Protein AF-A0A3D5CKN3-F1 (afdb_monomer)

Structure (mmCIF, N/CA/C/O backbone):
data_AF-A0A3D5CKN3-F1
#
_entry.id   AF-A0A3D5CKN3-F1
#
loop_
_atom_site.group_PDB
_atom_site.id
_atom_site.type_symbol
_atom_site.label_atom_id
_atom_site.label_alt_id
_atom_site.label_comp_id
_atom_site.label_asym_id
_atom_site.label_entity_id
_atom_site.label_seq_id
_atom_site.pdbx_PDB_ins_code
_atom_site.Cartn_x
_atom_si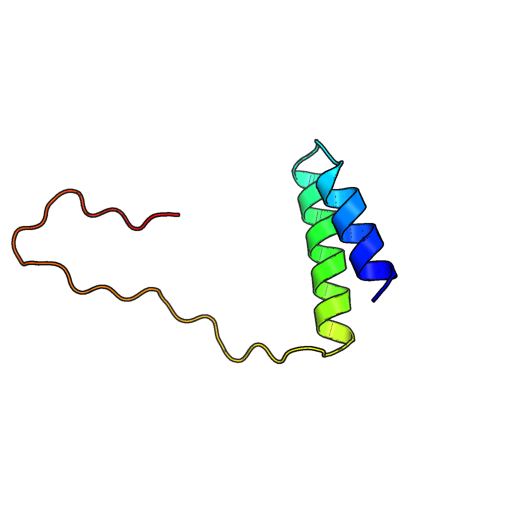te.Cartn_y
_atom_site.Cartn_z
_atom_site.occupancy
_atom_site.B_iso_or_equiv
_atom_site.auth_seq_id
_atom_site.auth_comp_id
_atom_site.auth_asym_id
_atom_site.auth_atom_id
_atom_site.pdbx_PDB_model_num
ATOM 1 N N . ASN A 1 1 ? -18.073 0.886 4.682 1.00 79.69 1 ASN A N 1
ATOM 2 C CA . ASN A 1 1 ? -18.234 0.062 5.897 1.00 79.69 1 ASN A CA 1
ATOM 3 C C . ASN A 1 1 ? -17.691 0.931 7.023 1.00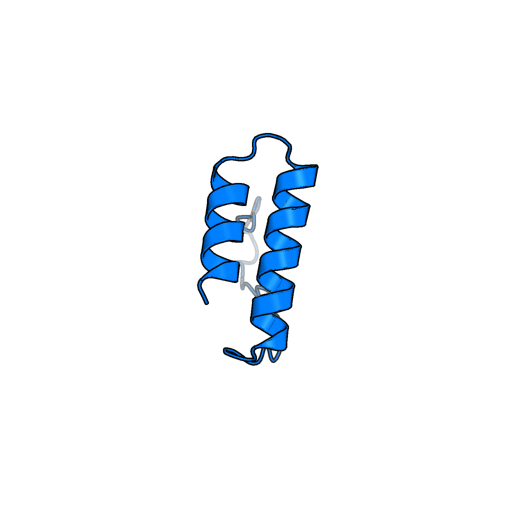 79.69 1 ASN A C 1
ATOM 5 O O . ASN A 1 1 ? -16.505 1.224 6.961 1.00 79.69 1 ASN A O 1
ATOM 9 N N . PRO A 1 2 ? -18.520 1.370 7.991 1.00 88.56 2 PRO A N 1
ATOM 10 C CA . PRO A 1 2 ? -18.098 2.316 9.029 1.00 88.56 2 PRO A CA 1
ATOM 11 C C . PRO A 1 2 ? -16.843 1.887 9.804 1.00 88.56 2 PRO A C 1
ATOM 13 O O . PRO A 1 2 ? -15.997 2.724 10.094 1.00 88.56 2 PRO A O 1
ATOM 16 N N . ALA A 1 3 ? -16.666 0.585 10.058 1.00 88.19 3 ALA A N 1
ATOM 17 C CA . ALA A 1 3 ? -15.487 0.063 10.752 1.00 88.19 3 ALA A CA 1
ATOM 18 C C . ALA A 1 3 ? -14.197 0.226 9.926 1.00 88.19 3 ALA A C 1
ATOM 20 O O . ALA A 1 3 ? -13.128 0.498 10.467 1.00 88.19 3 ALA A O 1
ATOM 21 N N . VAL A 1 4 ? -14.296 0.105 8.599 1.00 87.75 4 VAL A N 1
ATOM 22 C CA . VAL A 1 4 ? -13.178 0.375 7.684 1.00 87.75 4 VAL A CA 1
ATOM 23 C C . VAL A 1 4 ? -12.834 1.863 7.685 1.00 87.75 4 VAL A C 1
ATOM 25 O O . VAL A 1 4 ? -11.659 2.221 7.740 1.00 87.75 4 VAL A O 1
ATOM 28 N N . ASP A 1 5 ? -13.848 2.728 7.659 1.00 91.00 5 ASP A N 1
ATOM 29 C CA . ASP A 1 5 ? -13.660 4.180 7.636 1.00 91.00 5 ASP A CA 1
ATOM 30 C C . ASP A 1 5 ? -12.960 4.670 8.920 1.00 91.00 5 ASP A C 1
ATOM 32 O O . ASP A 1 5 ? -12.016 5.458 8.850 1.00 91.00 5 ASP A O 1
ATOM 36 N N . GLU A 1 6 ? -13.339 4.136 10.087 1.00 92.94 6 GLU A N 1
ATOM 37 C CA . GLU A 1 6 ? -12.686 4.420 11.374 1.00 92.94 6 GLU A CA 1
ATOM 38 C C . GLU A 1 6 ? -11.205 4.011 11.392 1.00 92.94 6 GLU A C 1
ATOM 40 O O . GLU A 1 6 ? -10.351 4.787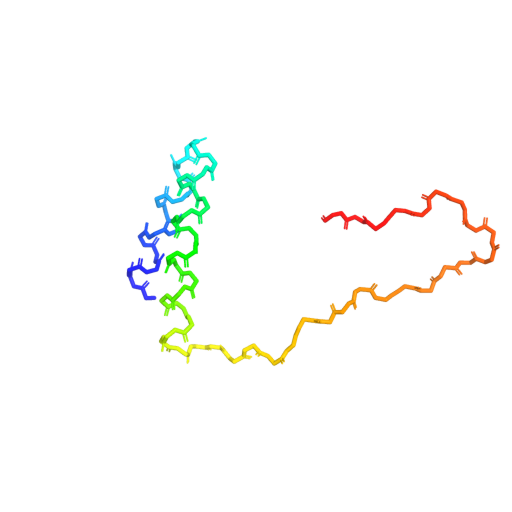 11.830 1.00 92.94 6 GLU A O 1
ATOM 45 N N . LEU A 1 7 ? -10.875 2.825 10.867 1.00 91.56 7 LEU A N 1
ATOM 46 C CA . LEU A 1 7 ? -9.494 2.336 10.795 1.00 91.56 7 LEU A CA 1
ATOM 47 C C . LEU A 1 7 ? -8.625 3.184 9.859 1.00 91.56 7 LEU A C 1
ATOM 49 O O . LEU A 1 7 ? -7.469 3.468 10.181 1.00 91.56 7 LEU A O 1
ATOM 53 N N . LEU A 1 8 ? -9.172 3.628 8.724 1.00 92.06 8 LEU A N 1
ATOM 54 C CA . LEU A 1 8 ? -8.461 4.497 7.783 1.00 92.06 8 LEU A CA 1
ATOM 55 C C . LEU A 1 8 ? -8.213 5.896 8.368 1.00 92.06 8 LEU A C 1
ATOM 57 O O . LEU A 1 8 ? -7.128 6.450 8.182 1.00 92.06 8 LEU A O 1
ATOM 61 N N . ILE A 1 9 ? -9.175 6.452 9.111 1.00 94.69 9 ILE A N 1
ATOM 62 C CA . ILE A 1 9 ? -9.013 7.734 9.818 1.00 94.69 9 ILE A CA 1
ATOM 63 C C . ILE A 1 9 ? -7.948 7.620 10.917 1.00 94.69 9 ILE A C 1
ATOM 65 O O . ILE A 1 9 ? -7.087 8.499 11.035 1.00 94.69 9 ILE A O 1
ATOM 69 N N . ALA A 1 10 ? -7.971 6.530 11.690 1.00 90.88 10 ALA A N 1
ATOM 70 C CA . ALA A 1 10 ? -6.973 6.265 12.722 1.00 90.88 10 ALA A CA 1
ATOM 71 C C . ALA A 1 10 ? -5.565 6.134 12.119 1.00 90.88 10 ALA A C 1
ATOM 73 O O . ALA A 1 10 ? -4.633 6.775 12.598 1.00 90.88 10 ALA A O 1
ATOM 74 N N . ALA A 1 11 ? -5.418 5.393 11.015 1.00 92.25 11 ALA A N 1
ATOM 75 C CA . ALA A 1 11 ? 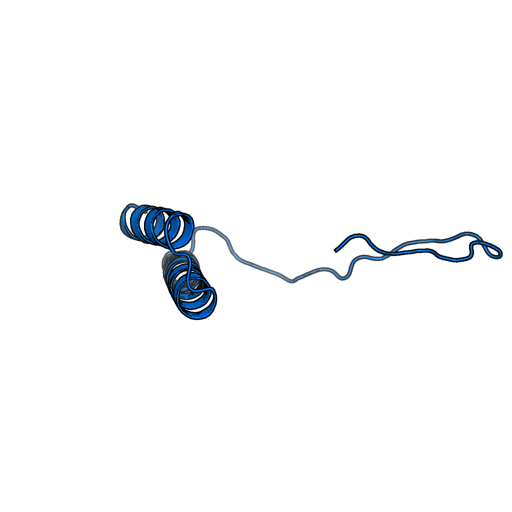-4.146 5.259 10.303 1.00 92.25 11 ALA A CA 1
ATOM 76 C C . ALA A 1 11 ? -3.641 6.596 9.731 1.00 92.25 11 ALA A C 1
ATOM 78 O O . ALA A 1 11 ? -2.436 6.839 9.704 1.00 92.25 11 ALA A O 1
ATOM 79 N N . GLY A 1 12 ? -4.546 7.477 9.289 1.00 90.94 12 GLY A N 1
ATOM 80 C CA . GLY A 1 12 ? -4.201 8.816 8.799 1.00 90.94 12 GLY A CA 1
ATOM 81 C C . GLY A 1 12 ? -3.689 9.770 9.884 1.00 90.94 12 GLY A C 1
ATOM 82 O O . GLY A 1 12 ? -3.034 10.758 9.557 1.00 90.94 12 GLY A O 1
ATOM 83 N N . SER A 1 13 ? -3.963 9.466 11.155 1.00 92.62 13 SER A N 1
ATOM 84 C 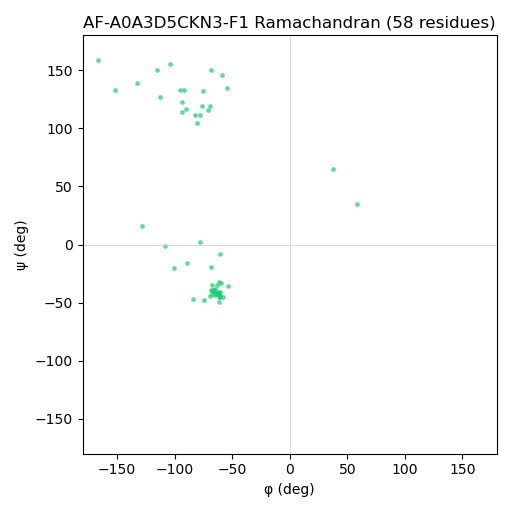CA . SER A 1 13 ? -3.567 10.279 12.315 1.00 92.62 13 SER A CA 1
ATOM 85 C C . SER A 1 13 ? -2.447 9.646 13.154 1.00 92.62 13 SER A C 1
ATOM 87 O O . SER A 1 13 ? -2.025 10.236 14.146 1.00 92.62 13 SER A O 1
ATOM 89 N N . GLU A 1 14 ? -1.973 8.455 12.779 1.00 92.25 14 GLU A N 1
ATOM 90 C CA . GLU A 1 14 ? -0.920 7.720 13.483 1.00 92.25 14 GLU A CA 1
ATOM 91 C C . GLU A 1 14 ? 0.465 8.056 12.905 1.00 92.25 14 GLU A C 1
ATOM 93 O O . GLU A 1 14 ? 0.673 8.057 11.689 1.00 92.25 14 GLU A O 1
ATOM 98 N N . PHE A 1 15 ? 1.419 8.335 13.795 1.00 91.62 15 PHE A N 1
ATOM 99 C CA . PHE A 1 15 ? 2.794 8.721 13.452 1.00 91.62 15 PHE A CA 1
ATOM 100 C C . PHE A 1 15 ? 3.778 7.554 13.574 1.00 91.62 15 PHE A C 1
ATOM 102 O O . PHE A 1 15 ? 4.863 7.597 12.994 1.00 91.62 15 PHE A O 1
ATOM 109 N N . ASP A 1 16 ? 3.417 6.517 14.328 1.00 94.38 16 ASP A N 1
ATOM 110 C CA . ASP A 1 16 ? 4.160 5.265 14.393 1.00 94.38 16 ASP A CA 1
ATOM 111 C C . ASP A 1 16 ? 3.862 4.418 13.144 1.00 94.38 16 ASP A C 1
ATOM 113 O O . ASP A 1 16 ? 2.758 3.903 12.959 1.00 94.38 16 ASP A O 1
ATOM 117 N N . GLU A 1 17 ? 4.864 4.253 12.278 1.00 92.00 17 GLU A N 1
ATOM 118 C CA . GLU A 1 17 ? 4.740 3.497 11.025 1.00 92.00 17 GLU A CA 1
ATOM 119 C C . GLU A 1 17 ? 4.333 2.027 11.234 1.00 92.00 17 GLU A C 1
ATOM 121 O O . GLU A 1 17 ? 3.592 1.471 10.417 1.00 92.00 17 GLU A O 1
ATOM 126 N N . ALA A 1 18 ? 4.754 1.388 12.332 1.00 94.50 18 ALA A N 1
ATOM 127 C CA . ALA A 1 18 ? 4.372 0.005 12.612 1.00 94.50 18 ALA A CA 1
ATOM 128 C C . ALA A 1 18 ? 2.880 -0.086 12.957 1.00 94.50 18 ALA A C 1
ATOM 130 O O . ALA A 1 18 ? 2.162 -0.924 12.405 1.00 94.50 18 ALA A O 1
ATOM 131 N N . LYS A 1 19 ? 2.390 0.827 13.802 1.00 91.31 19 LYS A N 1
ATOM 132 C CA . LYS A 1 19 ? 0.966 0.893 14.168 1.00 91.31 19 LYS A CA 1
ATOM 133 C C . LYS A 1 19 ? 0.088 1.303 12.998 1.00 91.31 19 LYS A C 1
ATOM 135 O O . LYS A 1 19 ? -0.974 0.724 12.789 1.00 91.31 19 LYS A O 1
ATOM 140 N N . LYS A 1 20 ? 0.542 2.259 12.193 1.00 92.62 20 LYS A N 1
ATOM 141 C CA . LYS A 1 20 ? -0.135 2.661 10.961 1.00 92.62 20 LYS A CA 1
ATOM 142 C C . LYS A 1 20 ? -0.291 1.483 10.003 1.00 92.62 20 LYS A C 1
ATOM 144 O O . LYS A 1 20 ? -1.379 1.263 9.477 1.00 92.62 20 LYS A O 1
ATOM 149 N N . THR A 1 21 ? 0.768 0.695 9.820 1.00 93.50 21 THR A N 1
ATOM 150 C CA . THR A 1 21 ? 0.731 -0.519 8.993 1.00 93.50 21 THR A CA 1
ATOM 151 C C . THR A 1 21 ? -0.274 -1.534 9.540 1.00 93.50 21 THR A C 1
ATOM 153 O O . THR A 1 21 ? -1.074 -2.077 8.782 1.00 93.50 21 THR A O 1
ATOM 156 N N . GLU A 1 22 ? -0.295 -1.747 10.858 1.00 94.38 22 GLU A N 1
ATOM 157 C CA . GLU A 1 22 ? -1.252 -2.647 11.510 1.00 94.38 22 GLU A CA 1
ATOM 158 C C . GLU A 1 22 ? -2.711 -2.212 11.282 1.00 94.38 22 GLU A C 1
ATOM 160 O O . GLU A 1 22 ? -3.560 -3.036 10.938 1.00 94.38 22 GLU A O 1
ATOM 165 N N . LEU A 1 23 ? -3.007 -0.916 11.426 1.00 93.50 23 LEU A N 1
ATOM 166 C CA . LEU A 1 23 ? -4.344 -0.357 11.192 1.00 93.50 23 LEU A CA 1
ATOM 167 C C . LEU A 1 23 ? -4.792 -0.534 9.734 1.00 93.50 23 LEU A C 1
ATOM 169 O O . LEU A 1 23 ? -5.941 -0.899 9.480 1.00 93.50 23 LEU A O 1
ATOM 173 N N . LEU A 1 24 ? -3.881 -0.334 8.778 1.00 93.38 24 LEU A N 1
ATOM 174 C CA . LEU A 1 24 ? -4.158 -0.536 7.354 1.00 93.38 24 LEU A CA 1
ATOM 175 C C . LEU A 1 24 ? -4.405 -2.010 7.012 1.00 93.38 24 LEU A C 1
ATOM 177 O O . LEU A 1 24 ? -5.309 -2.301 6.230 1.00 93.38 24 LEU A O 1
ATOM 181 N N . HIS A 1 25 ? -3.655 -2.939 7.608 1.00 93.31 25 HIS A N 1
ATOM 182 C CA . HIS A 1 25 ? -3.882 -4.374 7.412 1.00 93.31 25 HIS A CA 1
ATOM 183 C C . HIS A 1 25 ? -5.250 -4.812 7.944 1.00 93.31 25 HIS A C 1
ATOM 185 O O . HIS A 1 25 ? -5.968 -5.520 7.244 1.00 93.31 25 HIS A O 1
ATOM 191 N N . LYS A 1 26 ? -5.664 -4.324 9.121 1.00 92.50 26 LYS A N 1
ATOM 192 C CA . LYS A 1 26 ? -7.008 -4.594 9.664 1.00 92.50 26 LYS A CA 1
ATOM 193 C C . LYS A 1 26 ? -8.113 -4.067 8.750 1.00 92.50 26 LYS A C 1
ATOM 195 O O . LYS A 1 26 ? -9.107 -4.746 8.521 1.00 92.50 26 LYS A O 1
ATOM 200 N N . ALA A 1 27 ? -7.932 -2.872 8.185 1.00 90.25 27 ALA A N 1
ATOM 201 C CA . ALA A 1 27 ? -8.884 -2.326 7.221 1.00 90.25 27 ALA A CA 1
ATOM 202 C C . ALA A 1 27 ? -8.974 -3.203 5.958 1.00 90.25 27 ALA A C 1
ATOM 204 O O . ALA A 1 27 ? -10.071 -3.457 5.465 1.00 90.25 27 ALA A O 1
ATOM 205 N N . GLN A 1 28 ? -7.837 -3.693 5.453 1.00 88.19 28 GLN A N 1
ATOM 206 C CA . GLN A 1 28 ? -7.784 -4.593 4.296 1.00 88.19 28 GLN A CA 1
ATOM 207 C C . GLN A 1 28 ? -8.439 -5.951 4.564 1.00 88.19 28 GLN A C 1
ATOM 209 O O . GLN A 1 28 ? -9.102 -6.474 3.671 1.00 88.19 28 GLN A O 1
ATOM 214 N N . GLU A 1 29 ? -8.283 -6.501 5.766 1.00 88.94 29 GLU A N 1
ATOM 215 C CA . GLU A 1 29 ? -8.910 -7.760 6.179 1.00 88.94 29 GLU A CA 1
ATOM 216 C C . GLU A 1 29 ? -10.437 -7.646 6.139 1.00 88.94 29 GLU A C 1
ATOM 218 O O . GLU A 1 29 ? -11.089 -8.418 5.441 1.00 88.94 29 GLU A O 1
ATOM 223 N N . ILE A 1 30 ? -11.003 -6.592 6.736 1.00 88.12 30 ILE A N 1
ATOM 224 C CA . ILE A 1 30 ? -12.453 -6.340 6.688 1.00 88.12 30 ILE A CA 1
ATOM 225 C C . ILE A 1 30 ? -12.931 -6.129 5.242 1.00 88.12 30 ILE A C 1
ATOM 227 O O . ILE A 1 30 ? -13.958 -6.667 4.834 1.00 88.12 30 ILE A O 1
ATOM 231 N N . MET A 1 31 ? -12.180 -5.377 4.427 1.00 85.12 31 MET A N 1
ATOM 232 C CA . MET A 1 31 ? -12.505 -5.197 3.003 1.00 85.12 31 MET A CA 1
ATOM 233 C C . MET A 1 31 ? -12.483 -6.517 2.215 1.00 85.12 31 MET A C 1
ATOM 235 O O . MET A 1 31 ? -13.217 -6.649 1.230 1.00 85.12 31 MET A O 1
ATOM 239 N N . HIS A 1 32 ? -11.617 -7.455 2.604 1.00 82.88 32 HIS A N 1
ATOM 240 C CA . HIS A 1 32 ? -11.502 -8.771 1.988 1.00 82.88 3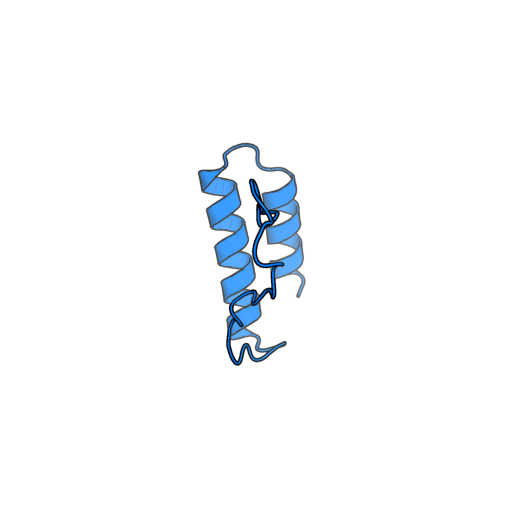2 HIS A CA 1
ATOM 241 C C . HIS A 1 32 ? -12.665 -9.682 2.392 1.00 82.88 32 HIS A C 1
ATOM 243 O O . HIS A 1 32 ? -13.287 -10.284 1.516 1.00 82.88 32 HIS A O 1
ATOM 249 N N . GLU A 1 33 ? -12.983 -9.744 3.686 1.00 83.69 33 GLU A N 1
ATOM 250 C CA . GLU A 1 33 ? -14.044 -10.590 4.243 1.00 83.69 33 GLU A CA 1
ATOM 251 C C . GLU A 1 33 ? -15.444 -10.166 3.781 1.00 83.69 33 GLU A C 1
ATOM 253 O O . GLU A 1 33 ? -16.246 -11.012 3.388 1.00 83.69 33 GLU A O 1
ATOM 258 N N . ASP A 1 34 ? -15.717 -8.860 3.725 1.00 78.00 34 ASP A N 1
ATOM 259 C CA . ASP A 1 34 ? -17.016 -8.324 3.286 1.00 78.00 34 ASP A CA 1
ATOM 260 C C . ASP A 1 34 ? -17.212 -8.335 1.758 1.00 78.00 34 ASP A C 1
ATOM 262 O O . ASP A 1 34 ? -18.231 -7.860 1.252 1.00 78.00 34 ASP A O 1
ATOM 266 N N . ALA A 1 35 ? -16.229 -8.848 1.013 1.00 63.00 35 ALA A N 1
ATOM 267 C CA . ALA A 1 35 ? -16.240 -9.065 -0.432 1.00 63.00 35 ALA A CA 1
ATOM 268 C C . ALA A 1 35 ? -16.948 -7.968 -1.261 1.00 63.00 35 ALA A C 1
ATOM 270 O O . ALA A 1 35 ? -17.922 -8.225 -1.969 1.00 63.00 35 ALA A O 1
ATOM 271 N N . TYR A 1 36 ? -16.400 -6.745 -1.262 1.00 63.94 36 TYR A N 1
ATOM 272 C CA . TYR A 1 36 ? -16.826 -5.680 -2.193 1.00 63.94 36 TYR A CA 1
ATOM 273 C C . TYR A 1 36 ? -16.043 -5.675 -3.529 1.00 63.94 36 TYR A C 1
ATOM 275 O O . TYR A 1 36 ? -16.478 -5.050 -4.499 1.00 63.94 36 TYR A O 1
ATOM 283 N N . ARG A 1 37 ? -14.891 -6.367 -3.616 1.00 66.06 37 ARG A N 1
ATOM 284 C CA . ARG A 1 37 ? -14.054 -6.532 -4.827 1.00 66.06 37 ARG A CA 1
ATOM 285 C C . ARG A 1 37 ? -13.276 -7.851 -4.788 1.00 66.06 37 ARG A C 1
ATOM 287 O O . ARG A 1 37 ? -12.604 -8.142 -3.807 1.00 66.06 37 ARG A O 1
ATOM 294 N N . ILE A 1 38 ? -13.295 -8.599 -5.891 1.00 69.62 38 ILE A N 1
ATOM 295 C CA . ILE A 1 38 ? -12.479 -9.809 -6.076 1.00 69.62 38 ILE A CA 1
ATOM 296 C C . ILE A 1 38 ? -11.143 -9.405 -6.712 1.00 69.62 38 ILE A C 1
ATOM 298 O O . ILE A 1 38 ? -11.112 -8.917 -7.843 1.00 69.62 38 ILE A O 1
ATOM 302 N N . PHE A 1 39 ? -10.034 -9.612 -6.000 1.00 68.81 39 PHE A N 1
ATOM 303 C CA . PHE A 1 39 ? -8.688 -9.414 -6.541 1.00 68.81 39 PHE A CA 1
ATOM 304 C C . PHE A 1 39 ? -8.266 -10.653 -7.338 1.00 68.81 39 PHE A C 1
ATOM 306 O O . PHE A 1 39 ? -8.062 -11.718 -6.767 1.00 68.81 39 PHE A O 1
ATOM 313 N N . LEU A 1 40 ? -8.155 -10.518 -8.663 1.00 74.00 40 LEU A N 1
ATOM 314 C CA . LEU A 1 40 ? -7.839 -11.643 -9.554 1.00 74.00 40 LEU A CA 1
ATOM 315 C C . LEU A 1 40 ? -6.331 -11.907 -9.659 1.00 74.00 40 LEU A C 1
ATOM 317 O O . LEU A 1 40 ? -5.900 -13.051 -9.569 1.00 74.00 40 LEU A O 1
ATOM 321 N N . PHE A 1 41 ? -5.528 -10.860 -9.859 1.00 76.50 41 PHE A N 1
ATOM 322 C CA . PHE A 1 41 ? -4.064 -10.917 -9.846 1.00 76.50 41 PHE A CA 1
ATOM 323 C C . PHE A 1 41 ? -3.475 -9.502 -9.777 1.00 76.50 41 PHE A C 1
ATOM 325 O O . PHE A 1 41 ? -4.123 -8.528 -10.163 1.00 76.50 41 PHE A O 1
ATOM 332 N N . ALA A 1 42 ? -2.225 -9.395 -9.328 1.00 76.44 42 ALA A N 1
ATOM 333 C CA . ALA A 1 42 ? -1.420 -8.190 -9.485 1.00 76.44 42 ALA A CA 1
ATOM 334 C C . ALA A 1 42 ? -0.578 -8.319 -10.763 1.00 76.44 42 ALA A C 1
ATOM 336 O O . ALA A 1 42 ? 0.282 -9.194 -10.860 1.00 76.44 42 ALA A O 1
ATOM 337 N N . SER A 1 43 ? -0.832 -7.479 -11.769 1.00 79.56 43 SER A N 1
ATOM 338 C CA . SER A 1 43 ? -0.018 -7.468 -12.986 1.00 79.56 43 SER A CA 1
ATOM 339 C C . SER A 1 43 ? 1.330 -6.796 -12.725 1.00 79.56 43 SER A C 1
ATOM 341 O O . SER A 1 43 ? 1.370 -5.679 -12.204 1.00 79.56 43 SER A O 1
ATOM 343 N N . GLY A 1 44 ? 2.425 -7.426 -13.155 1.00 78.12 44 GLY A N 1
ATOM 344 C CA . GLY A 1 44 ? 3.722 -6.754 -13.233 1.00 78.12 44 GLY A CA 1
ATOM 345 C C . GLY A 1 44 ? 3.657 -5.536 -14.161 1.00 78.12 44 GLY A C 1
ATOM 346 O O . GLY A 1 44 ? 2.922 -5.535 -15.152 1.00 78.12 44 GLY A O 1
ATOM 347 N N . ARG A 1 45 ? 4.413 -4.482 -13.840 1.00 79.06 45 ARG A N 1
ATOM 348 C CA . ARG A 1 45 ? 4.501 -3.297 -14.699 1.00 79.06 45 ARG A CA 1
ATOM 349 C C . ARG A 1 45 ? 5.493 -3.593 -15.837 1.00 79.06 45 ARG A C 1
ATOM 351 O O . ARG A 1 45 ? 6.698 -3.635 -15.607 1.00 79.06 45 ARG A O 1
ATOM 358 N N . ASN A 1 46 ? 4.988 -3.837 -17.045 1.00 83.94 46 ASN A N 1
ATOM 359 C CA . ASN A 1 46 ? 5.809 -4.133 -18.225 1.00 83.94 46 ASN A CA 1
ATOM 360 C C . ASN A 1 46 ? 6.057 -2.858 -19.044 1.00 83.94 46 ASN A C 1
ATOM 362 O O . ASN A 1 46 ? 5.107 -2.137 -19.345 1.00 83.94 46 ASN A O 1
ATOM 366 N N . TYR A 1 47 ? 7.308 -2.609 -19.447 1.00 83.19 47 TYR A N 1
ATOM 367 C CA . TYR A 1 47 ? 7.693 -1.434 -20.239 1.00 83.19 47 TYR A CA 1
ATOM 368 C C . TYR A 1 47 ? 8.585 -1.829 -21.415 1.00 83.19 47 TYR A C 1
ATOM 370 O O . TYR A 1 47 ? 9.489 -2.650 -21.273 1.00 83.19 47 TYR A O 1
ATOM 378 N N . GLY A 1 48 ? 8.349 -1.209 -22.571 1.00 86.75 48 GLY A N 1
ATOM 379 C CA . GLY A 1 48 ? 9.277 -1.230 -23.698 1.00 86.75 48 GLY A CA 1
ATOM 380 C C . GLY A 1 48 ? 10.181 -0.002 -23.640 1.00 86.75 48 GLY A C 1
ATOM 381 O O . GLY A 1 48 ? 9.680 1.120 -23.636 1.00 86.75 48 GLY A O 1
ATOM 382 N N . VAL A 1 49 ? 11.497 -0.208 -23.602 1.00 87.75 49 VAL A N 1
ATOM 383 C CA . VAL A 1 49 ? 12.497 0.871 -23.611 1.00 87.75 49 VAL A CA 1
ATOM 384 C C . VAL A 1 49 ? 13.347 0.809 -24.881 1.0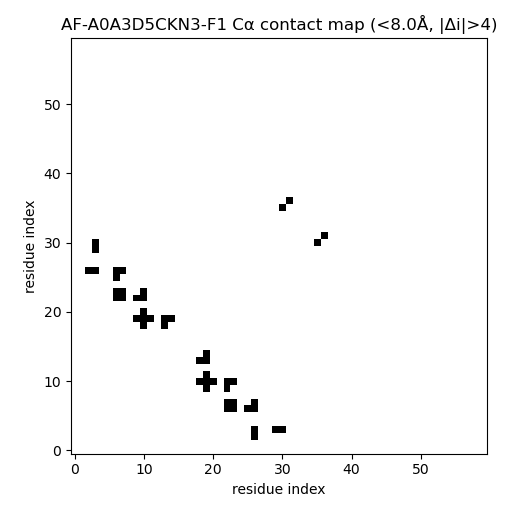0 87.75 49 VAL A C 1
ATOM 386 O O . VAL A 1 49 ? 13.551 -0.261 -25.456 1.00 87.75 49 VAL A O 1
ATOM 389 N N . ALA A 1 50 ? 13.827 1.962 -25.352 1.00 91.31 50 ALA A N 1
ATOM 390 C CA . ALA A 1 50 ? 14.686 2.036 -26.534 1.00 91.31 50 ALA A CA 1
ATOM 391 C C . ALA A 1 50 ? 16.071 1.410 -26.268 1.00 91.31 50 ALA A C 1
ATOM 393 O O . ALA A 1 50 ? 16.587 1.496 -25.157 1.00 91.31 50 ALA A O 1
ATOM 394 N N . LYS A 1 51 ? 16.714 0.844 -27.305 1.00 86.88 51 LYS A N 1
ATOM 395 C CA . LYS A 1 51 ? 17.986 0.082 -27.219 1.00 86.88 51 LYS A CA 1
ATOM 396 C C . LYS A 1 51 ? 19.200 0.872 -26.673 1.00 86.88 51 LYS A C 1
ATOM 398 O O . LYS A 1 51 ? 20.237 0.273 -26.423 1.00 86.88 51 LYS A O 1
ATOM 403 N N . GLY A 1 52 ? 19.087 2.185 -26.485 1.00 90.00 52 GLY A N 1
ATOM 404 C CA . GLY A 1 52 ? 20.149 3.041 -25.937 1.00 90.00 52 GLY A CA 1
ATOM 405 C C . GLY A 1 52 ? 19.696 3.920 -24.775 1.00 90.00 52 GLY A C 1
ATOM 406 O O . GLY A 1 52 ? 20.350 4.916 -24.489 1.00 90.00 52 GLY A O 1
ATOM 407 N N . LEU A 1 53 ? 18.550 3.615 -24.158 1.00 87.75 53 LEU A N 1
ATOM 408 C CA . LEU A 1 53 ? 18.097 4.357 -22.990 1.00 87.75 53 LEU A CA 1
ATOM 409 C C . LEU A 1 53 ? 18.907 3.925 -21.765 1.00 87.75 53 LEU A C 1
ATOM 411 O O . LEU A 1 53 ? 18.853 2.767 -21.355 1.00 87.75 53 LEU A O 1
ATOM 415 N N . GLU A 1 54 ? 19.615 4.877 -21.172 1.00 90.31 54 GLU A N 1
ATOM 416 C CA . GLU A 1 54 ? 20.318 4.711 -19.902 1.00 90.31 54 GLU A CA 1
ATOM 417 C C . GLU A 1 54 ? 19.536 5.401 -18.777 1.00 90.31 54 GLU A C 1
ATOM 419 O O . GLU A 1 54 ? 18.773 6.336 -19.023 1.00 90.31 54 GLU A O 1
ATOM 424 N N . ASN A 1 55 ? 19.724 4.940 -17.537 1.00 89.25 55 ASN A N 1
ATOM 425 C CA . ASN A 1 55 ? 19.078 5.491 -16.336 1.00 89.25 55 ASN A CA 1
ATOM 426 C C . ASN A 1 55 ? 17.535 5.464 -16.366 1.00 89.25 55 ASN A C 1
ATOM 428 O O . ASN A 1 55 ? 16.879 6.365 -15.848 1.00 89.25 55 ASN A O 1
ATOM 432 N N . PHE A 1 56 ? 16.935 4.432 -16.973 1.00 85.69 56 PHE A N 1
ATOM 433 C CA . PHE A 1 56 ? 15.492 4.219 -16.865 1.00 85.69 56 PHE A CA 1
ATOM 434 C C . PHE A 1 56 ? 15.128 3.759 -15.451 1.00 85.69 56 PHE A C 1
ATOM 436 O O . PHE A 1 56 ? 15.495 2.660 -15.035 1.00 85.69 56 PHE A O 1
ATOM 443 N N . GLU A 1 57 ? 14.358 4.580 -14.745 1.00 85.12 57 GLU A N 1
ATOM 444 C CA . GLU A 1 57 ? 13.813 4.245 -13.436 1.00 85.12 57 GLU 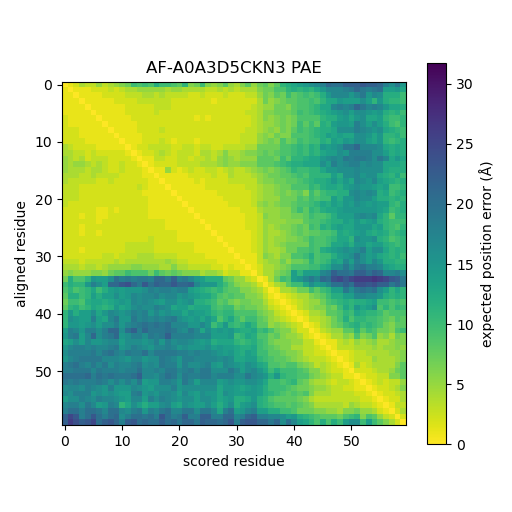A CA 1
ATOM 445 C C . GLU A 1 57 ? 12.294 4.097 -13.518 1.00 85.12 57 GLU A C 1
ATOM 447 O O . GLU A 1 57 ? 11.570 4.991 -13.964 1.00 85.12 57 GLU A O 1
ATOM 452 N N . LEU A 1 58 ? 11.797 2.954 -13.048 1.00 79.62 58 LEU A N 1
ATOM 453 C CA . LEU A 1 58 ? 10.385 2.811 -12.729 1.00 79.62 58 LEU A CA 1
ATOM 454 C C . LEU A 1 58 ? 10.093 3.673 -11.496 1.00 79.62 58 LEU A C 1
ATOM 456 O O . LEU A 1 58 ? 10.634 3.401 -10.424 1.00 79.62 58 LEU A O 1
ATOM 460 N N . GLY A 1 59 ? 9.211 4.665 -11.622 1.00 74.12 59 GLY A N 1
ATOM 461 C CA . GLY A 1 59 ? 8.706 5.392 -10.455 1.00 74.12 59 GLY A CA 1
ATOM 462 C C . GLY A 1 59 ? 8.108 4.422 -9.430 1.00 74.12 59 GLY A C 1
ATOM 463 O O . GLY A 1 59 ? 7.383 3.499 -9.816 1.00 74.12 59 GLY A O 1
ATOM 464 N N . ARG A 1 60 ? 8.446 4.601 -8.146 1.00 53.81 60 ARG A N 1
ATOM 465 C CA . ARG A 1 60 ? 7.894 3.801 -7.040 1.00 53.81 60 ARG A CA 1
ATOM 466 C C . ARG A 1 60 ? 6.386 3.991 -6.935 1.00 53.81 60 ARG A C 1
ATOM 468 O O . ARG A 1 60 ? 5.960 5.157 -6.826 1.00 53.81 60 ARG A O 1
#

Radius of gyrati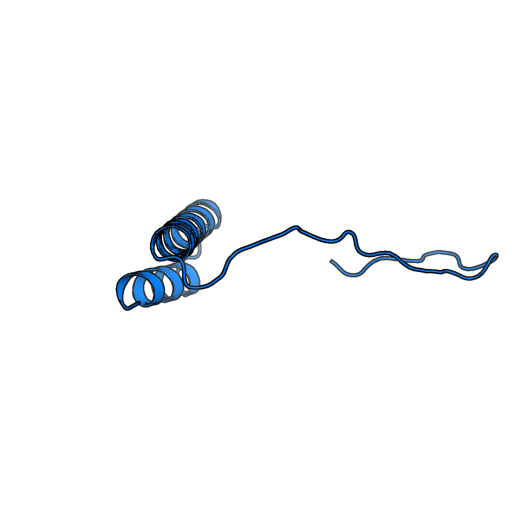on: 17.79 Å; Cα contacts (8 Å, |Δi|>4): 24; chains: 1; bounding box: 39×22×42 Å

Mean predicted aligned error: 8.82 Å

pLDDT: mean 85.3, std 9.04, range [53.81, 94.69]

Secondary structure (DSSP, 8-state):
-HHHHHHHHHHHH---HHHHHHHHHHHHHHHHHTTS--------------TT--S-----

Foldseek 3Di:
DVLLVVLQVVLVVDPPPVVSVVSVVVSVVVCVVVPPDDDPDDDDDDDDDDPPDDPDDDDD

Solvent-accessible surface area (backbone atoms only — not comparable to full-atom values): 4014 Å² total; per-residue (Å²): 105,73,71,41,54,53,29,53,54,51,30,72,72,47,83,51,66,70,60,23,51,52,32,50,50,54,29,48,49,55,49,55,73,71,58,83,67,86,86,86,79,84,79,79,92,82,81,91,76,64,100,80,70,73,89,82,73,82,83,131

Sequence (60 aa):
NPAVDELLIAAGSEFDEAKKTELLHKAQEIMHEDAYRIFLFASGRNYGVAKGLENFELGR